Protein AF-A0A7J9AQX6-F1 (afdb_monomer_lite)

InterPro domains:
  IPR045098 Fyv10 family [PTHR12170] (42-178)

Sequence (178 aa):
MEIDPLPNGSGSNAATSPETAATTTAITVTSNTAPSSKLSHLTESLKLEHQFLRVPFEHFKKTIRTNHRTVEKEVSAVISSVTDVADSDEISKDDAILSLTSLVSRLQGIKRKLEEGSHAENLQAHRCRARLDHLDSADAENLSEWNNVRLKRILVDYMSRMSYYDSAMKLAESSNIQ

pLDDT: mean 82.63, std 21.93, range [29.28, 97.94]

Structure (mmCIF, N/CA/C/O backbone):
data_AF-A0A7J9AQX6-F1
#
_entry.id   AF-A0A7J9AQX6-F1
#
loop_
_atom_site.group_PDB
_atom_site.id
_atom_site.type_symbol
_atom_site.label_atom_id
_atom_site.label_alt_id
_atom_site.label_comp_id
_atom_site.label_asym_id
_atom_site.label_entity_id
_atom_site.label_seq_id
_atom_site.pdbx_PDB_ins_code
_atom_site.Cartn_x
_atom_site.Cartn_y
_atom_site.Cartn_z
_atom_site.occupancy
_atom_site.B_iso_or_equiv
_atom_site.auth_seq_id
_atom_site.auth_comp_id
_atom_site.auth_asym_id
_atom_site.auth_atom_id
_atom_site.pdbx_PDB_model_num
ATOM 1 N N . MET A 1 1 ? 72.549 6.251 -66.955 1.00 38.94 1 MET A N 1
ATOM 2 C CA . MET A 1 1 ? 73.154 7.360 -66.195 1.00 38.94 1 MET A CA 1
ATOM 3 C C . MET A 1 1 ? 72.243 8.547 -66.375 1.00 38.94 1 MET A C 1
ATOM 5 O O . MET A 1 1 ? 72.014 8.948 -67.508 1.00 38.94 1 MET A O 1
ATOM 9 N N . GLU A 1 2 ? 71.636 8.964 -65.269 1.00 42.94 2 GLU A N 1
ATOM 10 C CA . GLU A 1 2 ? 70.833 10.179 -65.122 1.00 42.94 2 GLU A CA 1
ATOM 11 C C . GLU A 1 2 ? 71.600 11.407 -65.599 1.00 42.94 2 GLU A C 1
ATOM 13 O O . GLU A 1 2 ? 72.792 11.452 -65.308 1.00 42.94 2 GLU A O 1
ATOM 18 N N . ILE A 1 3 ? 70.917 12.376 -66.230 1.00 46.88 3 ILE A N 1
ATOM 19 C CA . ILE A 1 3 ? 70.964 13.808 -65.870 1.00 46.88 3 ILE A CA 1
ATOM 20 C C . ILE A 1 3 ? 69.683 14.496 -66.413 1.00 46.88 3 ILE A C 1
ATOM 22 O O . ILE A 1 3 ? 69.408 14.423 -67.609 1.00 46.88 3 ILE A O 1
ATOM 26 N N . ASP A 1 4 ? 68.906 15.121 -65.526 1.00 43.09 4 ASP A N 1
ATOM 27 C CA . ASP A 1 4 ? 67.727 15.989 -65.776 1.00 43.09 4 ASP A CA 1
ATOM 28 C C . ASP A 1 4 ? 68.173 17.379 -66.321 1.00 43.09 4 ASP A C 1
ATOM 30 O O . ASP A 1 4 ? 69.362 17.689 -66.153 1.00 43.09 4 ASP A O 1
ATOM 34 N N . PRO A 1 5 ? 67.326 18.255 -66.936 1.00 54.34 5 PRO A N 1
ATOM 35 C CA . PRO A 1 5 ? 66.360 19.058 -66.153 1.00 54.34 5 PRO A CA 1
ATOM 36 C C . PRO A 1 5 ? 65.072 19.589 -66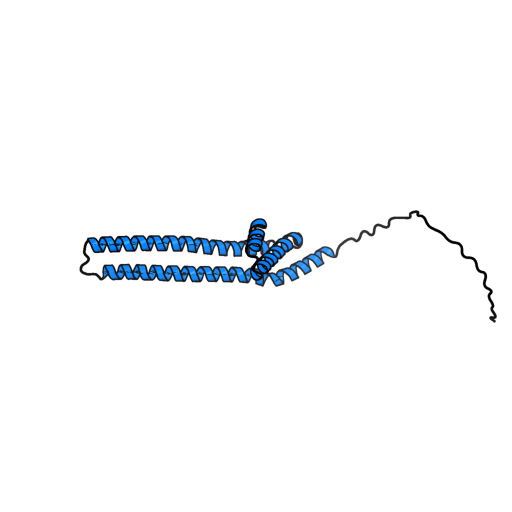.867 1.00 54.34 5 PRO A C 1
ATOM 38 O O . PRO A 1 5 ? 64.969 19.680 -68.090 1.00 54.34 5 PRO A O 1
ATOM 41 N N . LEU A 1 6 ? 64.119 20.044 -66.036 1.00 41.75 6 LEU A N 1
ATOM 42 C CA . LEU A 1 6 ? 62.874 20.808 -66.309 1.00 41.75 6 LEU A CA 1
ATOM 43 C C . LEU A 1 6 ? 63.029 22.054 -67.221 1.00 41.75 6 LEU A C 1
ATOM 45 O O . LEU A 1 6 ? 64.099 22.665 -67.256 1.00 41.75 6 LEU A O 1
ATOM 49 N N . PRO A 1 7 ? 61.923 22.550 -67.833 1.00 56.59 7 PRO A N 1
ATOM 50 C CA . PRO A 1 7 ? 61.336 23.789 -67.290 1.00 56.59 7 PRO A CA 1
ATOM 51 C C . PRO A 1 7 ? 59.796 23.933 -67.375 1.00 56.59 7 PRO A C 1
ATOM 53 O O . PRO A 1 7 ? 59.154 23.665 -68.384 1.00 56.59 7 PRO A O 1
ATOM 56 N N . ASN A 1 8 ? 59.250 24.433 -66.262 1.00 32.16 8 ASN A N 1
ATOM 57 C CA . ASN A 1 8 ? 58.284 25.529 -66.079 1.00 32.16 8 ASN A CA 1
ATOM 58 C C . ASN A 1 8 ? 57.459 26.043 -67.287 1.00 32.16 8 ASN A C 1
ATOM 60 O O . ASN A 1 8 ? 58.017 26.497 -68.284 1.00 32.16 8 ASN A O 1
ATOM 64 N N . GLY A 1 9 ? 56.134 26.146 -67.120 1.00 34.75 9 GLY A N 1
ATOM 65 C CA . GLY A 1 9 ? 55.246 26.801 -68.088 1.00 34.75 9 GLY A CA 1
ATOM 66 C C . GLY A 1 9 ? 53.818 26.996 -67.576 1.00 34.75 9 GLY A C 1
ATOM 67 O O . GLY A 1 9 ? 52.981 26.113 -67.693 1.00 34.75 9 GLY A O 1
ATOM 68 N N . SER A 1 10 ? 53.591 28.170 -66.995 1.00 31.06 10 SER A N 1
ATOM 69 C CA . SER A 1 10 ? 52.365 28.759 -66.449 1.00 31.06 10 SER A CA 1
ATOM 70 C C . SER A 1 10 ? 51.077 28.576 -67.262 1.00 31.06 10 SER A C 1
ATOM 72 O O . SER A 1 10 ? 51.102 28.596 -68.488 1.00 31.06 10 SER A O 1
ATOM 74 N N . GLY A 1 11 ? 49.929 28.614 -66.575 1.00 33.00 11 GLY A N 1
ATOM 75 C CA . GLY A 1 11 ? 48.677 29.035 -67.212 1.00 33.00 11 GLY A CA 1
ATOM 76 C C . GLY A 1 11 ? 47.406 28.550 -66.534 1.00 33.00 11 GLY A C 1
ATOM 77 O O . GLY A 1 11 ? 46.771 27.619 -67.013 1.00 33.00 11 GLY A O 1
ATOM 78 N N . SER A 1 12 ? 47.017 29.213 -65.446 1.00 32.09 12 SER A N 1
ATOM 79 C CA . SER A 1 12 ? 45.664 29.160 -64.888 1.00 32.09 12 SER A CA 1
ATOM 80 C C . SER A 1 12 ? 44.601 29.417 -65.958 1.00 32.09 12 SER A C 1
ATOM 82 O O . SER A 1 12 ? 44.751 30.353 -66.739 1.00 32.09 12 SER A O 1
ATOM 84 N N . ASN A 1 13 ? 43.485 28.686 -65.913 1.00 32.66 13 ASN A N 1
ATOM 85 C CA . ASN A 1 13 ? 42.171 29.308 -66.042 1.00 32.66 13 ASN A CA 1
ATOM 86 C C . ASN A 1 13 ? 41.062 28.442 -65.444 1.00 32.66 13 ASN A C 1
ATOM 88 O O . ASN A 1 13 ? 41.121 27.217 -65.406 1.00 32.66 13 ASN A O 1
ATOM 92 N N . ALA A 1 14 ? 40.107 29.171 -64.889 1.00 29.28 14 ALA A N 1
ATOM 93 C CA . ALA A 1 14 ? 39.115 28.762 -63.925 1.00 29.28 14 ALA A CA 1
ATOM 94 C C . ALA A 1 14 ? 37.905 28.026 -64.522 1.00 29.28 14 ALA A C 1
ATOM 96 O O . ALA A 1 14 ? 37.639 28.096 -65.718 1.00 29.28 14 ALA A O 1
ATOM 97 N N . ALA A 1 15 ? 37.115 27.504 -63.577 1.00 30.64 15 ALA A N 1
ATOM 98 C CA . ALA A 1 15 ? 35.652 27.540 -63.535 1.00 30.64 15 ALA A CA 1
ATOM 99 C C . ALA A 1 15 ? 34.907 26.203 -63.741 1.00 30.64 15 ALA A C 1
ATOM 101 O O . ALA A 1 15 ? 34.773 25.689 -64.842 1.00 30.64 15 ALA A O 1
ATOM 102 N N . THR A 1 16 ? 34.335 25.759 -62.611 1.00 31.58 16 THR A N 1
ATOM 103 C CA . THR A 1 16 ? 32.949 25.280 -62.405 1.00 31.58 16 THR A CA 1
ATOM 104 C C . THR A 1 16 ? 32.431 24.026 -63.127 1.00 31.58 16 THR A C 1
ATOM 106 O O . THR A 1 16 ? 32.334 23.963 -64.345 1.00 31.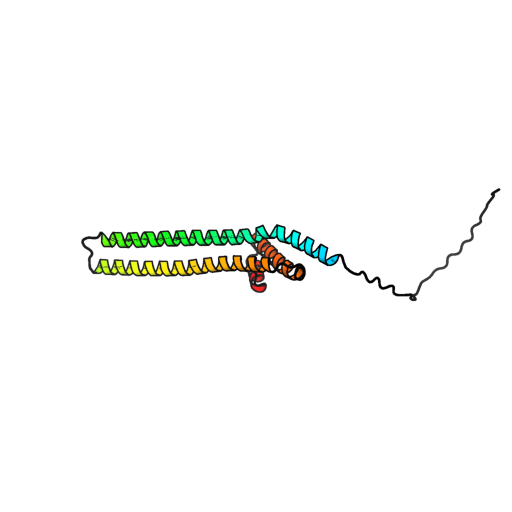58 16 THR A O 1
ATOM 109 N N . SER A 1 17 ? 31.991 23.082 -62.283 1.00 37.09 17 SER A N 1
ATOM 110 C CA . SER A 1 17 ? 31.167 21.876 -62.495 1.00 37.09 17 SER A CA 1
ATOM 111 C C . SER A 1 17 ? 29.901 22.108 -63.354 1.00 37.09 17 SER A C 1
ATOM 113 O O . SER A 1 17 ? 29.485 23.263 -63.472 1.00 37.09 17 SER A O 1
ATOM 115 N N . PRO A 1 18 ? 29.229 21.060 -63.898 1.00 42.44 18 PRO A N 1
ATOM 116 C CA . PRO A 1 18 ? 28.392 20.148 -63.089 1.00 42.44 18 PRO A CA 1
ATOM 117 C C . PRO A 1 18 ? 28.319 18.661 -63.538 1.00 42.44 18 PRO A C 1
ATOM 119 O O . PRO A 1 18 ? 28.702 18.300 -64.642 1.00 42.44 18 PRO A O 1
ATOM 122 N N . GLU A 1 19 ? 27.834 17.838 -62.593 1.00 30.80 19 GLU A N 1
ATOM 123 C CA . GLU A 1 19 ? 27.101 16.550 -62.656 1.00 30.80 19 GLU A CA 1
ATOM 124 C C . GLU A 1 19 ? 27.185 15.629 -63.895 1.00 30.80 19 GLU A C 1
ATOM 126 O O . GLU A 1 19 ? 26.922 16.057 -65.011 1.00 30.80 19 GLU A O 1
ATOM 131 N N . THR A 1 20 ? 27.351 14.308 -63.673 1.00 29.66 20 THR A N 1
ATOM 132 C CA . THR A 1 20 ? 26.317 13.266 -63.940 1.00 29.66 20 THR A CA 1
ATOM 133 C C . THR A 1 20 ? 26.791 11.849 -63.529 1.00 29.66 20 THR A C 1
ATOM 135 O O . THR A 1 20 ? 27.830 11.374 -63.968 1.00 29.66 20 THR A O 1
ATOM 138 N N . ALA A 1 21 ? 25.979 11.215 -62.672 1.00 33.31 21 ALA A N 1
ATOM 139 C CA . ALA A 1 21 ? 25.669 9.789 -62.443 1.00 33.31 21 ALA A CA 1
ATOM 140 C C . ALA A 1 21 ? 26.657 8.642 -62.779 1.00 33.31 21 ALA A C 1
ATOM 142 O O . ALA A 1 21 ? 26.987 8.414 -63.938 1.00 33.31 21 ALA A O 1
ATOM 143 N N . ALA A 1 22 ? 26.888 7.761 -61.788 1.00 31.22 22 ALA A N 1
ATOM 144 C CA . ALA A 1 22 ? 26.911 6.303 -61.990 1.00 31.22 22 ALA A CA 1
ATOM 145 C C . ALA A 1 22 ? 26.725 5.504 -60.673 1.00 31.22 22 ALA A C 1
ATOM 147 O O . ALA A 1 22 ? 27.570 5.518 -59.785 1.00 31.22 22 ALA A O 1
ATOM 148 N N . THR A 1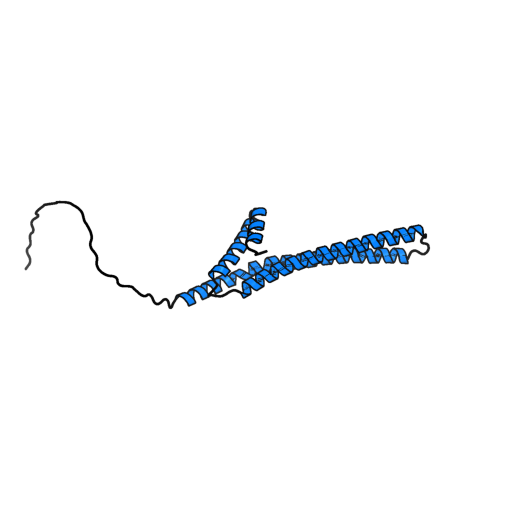 23 ? 25.617 4.759 -60.632 1.00 30.97 23 THR A N 1
ATOM 149 C CA . THR A 1 23 ? 25.503 3.360 -60.175 1.00 30.97 23 THR A CA 1
ATOM 150 C C . THR A 1 23 ? 25.612 3.009 -58.682 1.00 30.97 23 THR A C 1
ATOM 152 O O . THR A 1 23 ? 26.666 2.733 -58.117 1.00 30.97 23 THR A O 1
ATOM 155 N N . THR A 1 24 ? 24.416 2.863 -58.112 1.00 37.44 24 THR A N 1
ATOM 156 C CA . THR A 1 24 ? 23.966 1.913 -57.088 1.00 37.44 24 THR A CA 1
ATOM 157 C C . THR A 1 24 ? 24.845 0.667 -56.908 1.00 37.44 24 THR A C 1
ATOM 159 O O . THR A 1 24 ? 24.831 -0.234 -57.741 1.00 37.44 24 THR A O 1
ATOM 162 N N . THR A 1 25 ? 25.482 0.544 -55.742 1.00 32.06 25 THR A N 1
ATOM 163 C CA . THR A 1 25 ? 25.750 -0.766 -55.130 1.00 32.06 25 THR A CA 1
ATOM 164 C C . THR A 1 25 ? 25.037 -0.789 -53.785 1.00 32.06 25 THR A C 1
ATOM 166 O O . THR A 1 25 ? 25.497 -0.204 -52.806 1.00 32.06 25 THR A O 1
ATOM 169 N N . ALA A 1 26 ? 23.861 -1.413 -53.760 1.00 37.03 26 ALA A N 1
ATOM 170 C CA . ALA A 1 26 ? 23.146 -1.711 -52.532 1.00 37.03 26 ALA A CA 1
ATOM 171 C C . ALA A 1 26 ? 23.969 -2.730 -51.733 1.00 37.03 26 ALA A C 1
ATOM 173 O O . ALA A 1 26 ? 24.009 -3.911 -52.070 1.00 37.03 26 ALA A O 1
ATOM 174 N N . ILE A 1 27 ? 24.640 -2.269 -50.679 1.00 38.28 27 ILE A N 1
ATOM 175 C CA . ILE A 1 27 ? 25.192 -3.157 -49.662 1.00 38.28 27 ILE A CA 1
ATOM 176 C C . ILE A 1 27 ? 24.009 -3.593 -48.803 1.00 38.28 27 ILE A C 1
ATOM 178 O O . ILE A 1 27 ? 23.591 -2.897 -47.878 1.00 38.28 27 ILE A O 1
ATOM 182 N N . THR A 1 28 ? 23.437 -4.748 -49.133 1.00 40.09 28 THR A N 1
ATOM 183 C CA . THR A 1 28 ? 22.560 -5.481 -48.225 1.00 40.09 28 THR A CA 1
ATOM 184 C C . THR A 1 28 ? 23.424 -5.980 -47.069 1.00 40.09 28 THR A C 1
ATOM 186 O O . THR A 1 28 ? 23.969 -7.079 -47.101 1.00 40.09 28 THR A O 1
ATOM 189 N N . VAL A 1 29 ? 23.595 -5.143 -46.044 1.00 42.03 29 VAL A N 1
ATOM 190 C CA . VAL A 1 29 ? 24.079 -5.586 -44.736 1.00 42.03 29 VAL A CA 1
ATOM 191 C C . VAL A 1 29 ? 23.001 -6.480 -44.135 1.00 42.03 29 VAL A C 1
ATOM 193 O O . VAL A 1 29 ? 22.058 -6.018 -43.498 1.00 42.03 29 VAL A O 1
ATOM 196 N N . THR A 1 30 ? 23.114 -7.782 -44.375 1.00 41.59 30 THR A N 1
ATOM 197 C CA . THR A 1 30 ? 22.379 -8.804 -43.632 1.00 41.59 30 THR A CA 1
ATOM 198 C C . THR A 1 30 ? 22.762 -8.681 -42.159 1.00 41.59 30 THR A C 1
ATOM 200 O O . THR A 1 30 ? 23.844 -9.082 -41.728 1.00 41.59 30 THR A O 1
ATOM 203 N N . SER A 1 31 ? 21.876 -8.044 -41.400 1.00 49.31 31 SER A N 1
ATOM 204 C CA . SER A 1 31 ? 22.001 -7.707 -39.990 1.00 49.31 31 SER A CA 1
ATOM 205 C C . SER A 1 31 ? 21.858 -8.947 -39.107 1.00 49.31 31 SER A C 1
ATOM 207 O O . SER A 1 31 ? 20.803 -9.170 -38.518 1.00 49.31 31 SER A O 1
ATOM 209 N N . ASN A 1 32 ? 22.914 -9.749 -38.979 1.00 50.19 32 ASN A N 1
ATOM 210 C CA . ASN A 1 32 ? 22.917 -10.886 -38.049 1.00 50.19 32 ASN A CA 1
ATOM 211 C C . ASN A 1 32 ? 23.451 -10.530 -36.641 1.00 50.19 32 ASN A C 1
ATOM 213 O O . ASN A 1 32 ? 23.512 -11.388 -35.767 1.00 50.19 32 ASN A O 1
ATOM 217 N N . THR A 1 33 ? 23.813 -9.262 -36.395 1.00 53.84 33 THR A N 1
ATOM 218 C CA . THR A 1 33 ? 24.407 -8.780 -35.124 1.00 53.84 33 THR A CA 1
ATOM 219 C C . THR A 1 33 ? 23.408 -8.064 -34.201 1.00 53.84 33 THR A C 1
ATOM 221 O O . THR A 1 33 ? 23.656 -7.917 -33.006 1.00 53.84 33 THR A O 1
ATOM 224 N N . ALA A 1 34 ? 22.263 -7.622 -34.730 1.00 57.38 34 ALA A N 1
ATOM 225 C CA . ALA A 1 34 ? 21.259 -6.847 -33.995 1.00 57.38 34 ALA A CA 1
ATOM 226 C C . ALA A 1 34 ? 20.544 -7.580 -32.831 1.00 57.38 34 ALA A C 1
ATOM 228 O O . ALA A 1 34 ? 20.285 -6.930 -31.817 1.00 57.38 34 ALA A O 1
ATOM 229 N N . PRO A 1 35 ? 20.210 -8.889 -32.901 1.00 62.25 35 PRO A N 1
ATOM 230 C CA . PRO A 1 35 ? 19.525 -9.547 -31.782 1.00 62.25 35 PRO A CA 1
ATOM 231 C C . PRO A 1 35 ? 20.450 -9.720 -30.568 1.00 62.25 35 PRO A C 1
ATOM 233 O O . PRO A 1 35 ? 20.023 -9.526 -29.431 1.00 62.25 35 PRO A O 1
ATOM 236 N N . SER A 1 36 ? 21.741 -9.982 -30.804 1.00 73.00 36 SER A N 1
ATOM 237 C CA . SER A 1 36 ? 22.733 -10.133 -29.733 1.00 73.00 36 SER A CA 1
ATOM 238 C C . SER A 1 36 ? 22.962 -8.834 -28.955 1.00 73.00 36 SER A C 1
ATOM 240 O O . SER A 1 36 ? 23.151 -8.889 -27.742 1.00 73.00 36 SER A O 1
ATOM 242 N N . SER A 1 37 ? 22.942 -7.673 -29.622 1.00 85.00 37 SER A N 1
ATOM 243 C CA . SER A 1 37 ? 23.166 -6.375 -28.967 1.00 85.00 37 SER A CA 1
ATOM 244 C C . SER A 1 37 ? 21.943 -5.872 -28.192 1.00 85.00 37 SER A C 1
ATOM 246 O O . SER A 1 37 ? 22.082 -5.262 -27.131 1.00 85.00 37 SER A O 1
ATOM 248 N N . LYS A 1 38 ? 20.726 -6.160 -28.672 1.00 86.69 38 LYS A N 1
ATOM 249 C CA . LYS A 1 38 ? 19.494 -5.880 -27.916 1.00 86.69 38 LYS A CA 1
ATOM 250 C C . LYS A 1 38 ? 19.427 -6.714 -26.639 1.00 86.69 38 LYS A C 1
ATOM 252 O O . LYS A 1 38 ? 19.106 -6.181 -25.581 1.00 86.69 38 LYS A O 1
ATOM 257 N N . LEU A 1 39 ? 19.789 -7.995 -26.721 1.00 88.94 39 LEU A N 1
ATOM 258 C CA . LEU A 1 39 ? 19.811 -8.886 -25.564 1.00 88.94 39 LEU A CA 1
ATOM 259 C C . LEU A 1 39 ? 20.857 -8.461 -24.520 1.00 88.94 39 LEU A C 1
ATOM 261 O O . LEU A 1 39 ? 20.574 -8.487 -23.319 1.00 88.94 39 LEU A O 1
ATOM 265 N N . SER A 1 40 ? 22.044 -8.017 -24.951 1.00 91.38 40 SER A N 1
ATOM 266 C CA . SER A 1 40 ? 23.054 -7.490 -24.025 1.00 91.38 40 SER A CA 1
ATOM 267 C C . SER A 1 40 ? 22.573 -6.212 -23.332 1.00 91.38 40 SER A C 1
ATOM 269 O O . SER A 1 40 ? 22.678 -6.106 -22.112 1.00 91.38 40 SER A O 1
ATOM 271 N N . HIS A 1 41 ? 21.957 -5.286 -24.073 1.00 90.44 41 HIS A N 1
ATOM 272 C CA . HIS A 1 41 ? 21.396 -4.057 -23.507 1.00 90.44 41 HIS A CA 1
ATOM 273 C C . HIS A 1 41 ? 20.237 -4.330 -22.532 1.00 90.44 41 HIS A C 1
ATOM 275 O O . HIS A 1 41 ? 20.142 -3.701 -21.475 1.00 90.44 41 HIS A O 1
ATOM 281 N N . LEU A 1 42 ? 19.357 -5.282 -22.859 1.00 92.19 42 LEU A N 1
ATOM 282 C CA . LEU A 1 42 ? 18.299 -5.732 -21.955 1.00 92.19 42 LEU A CA 1
ATOM 283 C C . LEU A 1 42 ? 18.896 -6.281 -20.654 1.00 92.19 42 LEU A C 1
ATOM 285 O O . LEU A 1 42 ? 18.487 -5.875 -19.570 1.00 92.19 42 LEU A O 1
ATOM 289 N N . THR A 1 43 ? 19.913 -7.138 -20.761 1.00 92.69 43 THR A N 1
ATOM 290 C CA . THR A 1 43 ? 20.610 -7.722 -19.605 1.00 92.69 43 THR A CA 1
ATOM 291 C C . THR A 1 43 ? 21.230 -6.646 -18.711 1.00 92.69 43 THR A C 1
ATOM 293 O O . THR A 1 43 ? 21.141 -6.723 -17.486 1.00 92.69 43 THR A O 1
ATOM 296 N N . GLU A 1 44 ? 21.856 -5.625 -19.297 1.00 92.88 44 GLU A N 1
ATOM 297 C CA . GLU A 1 44 ? 22.403 -4.484 -18.554 1.00 92.88 44 GLU A CA 1
ATOM 298 C C . GLU A 1 44 ? 21.314 -3.656 -17.872 1.00 92.88 44 GLU A C 1
ATOM 300 O O . GLU A 1 44 ? 21.466 -3.276 -16.711 1.00 92.88 44 GLU A O 1
ATOM 305 N N . SER A 1 45 ? 20.192 -3.432 -18.558 1.00 91.56 45 SER A N 1
ATOM 306 C CA . SER A 1 45 ? 19.055 -2.695 -18.005 1.00 91.56 45 SER A CA 1
ATOM 307 C C . SER A 1 45 ? 18.431 -3.434 -16.818 1.00 91.56 45 SER A C 1
ATOM 309 O O . SER A 1 45 ? 18.174 -2.817 -15.784 1.00 91.56 45 SER A O 1
ATOM 311 N N . LEU A 1 46 ? 18.286 -4.760 -16.916 1.00 92.06 46 LEU A N 1
ATOM 312 C CA . LEU A 1 46 ? 17.730 -5.614 -15.861 1.00 92.06 46 LEU A CA 1
ATOM 313 C C . LEU A 1 46 ? 18.549 -5.567 -14.563 1.00 92.06 46 LEU A C 1
ATOM 315 O O . LEU A 1 46 ? 17.985 -5.581 -13.469 1.00 92.06 46 LEU A O 1
ATOM 319 N N . LYS A 1 47 ? 19.880 -5.433 -14.659 1.00 92.25 47 LYS A N 1
ATOM 320 C CA . LYS A 1 47 ? 20.762 -5.295 -13.481 1.00 92.25 47 LYS A CA 1
ATOM 321 C C . LYS A 1 47 ? 20.431 -4.066 -12.630 1.00 92.25 47 LYS A C 1
ATOM 323 O O . LYS A 1 47 ? 20.766 -4.031 -11.447 1.00 92.25 47 LYS A O 1
ATOM 328 N N . LEU A 1 48 ? 19.781 -3.060 -13.211 1.00 91.00 48 LEU A N 1
ATOM 329 C CA . LEU A 1 48 ? 19.432 -1.811 -12.540 1.00 91.00 48 LEU A CA 1
ATOM 330 C C . LEU A 1 48 ? 18.015 -1.827 -11.935 1.00 91.00 48 LEU A C 1
ATOM 332 O O . LEU A 1 48 ? 17.667 -0.909 -11.191 1.00 91.00 48 LEU A O 1
ATOM 336 N N . GLU A 1 49 ? 17.207 -2.860 -12.197 1.00 91.25 49 GLU A N 1
ATOM 337 C CA . GLU A 1 49 ? 15.787 -2.898 -11.810 1.00 91.25 49 GLU A CA 1
ATOM 338 C C . GLU A 1 49 ? 15.551 -3.045 -10.306 1.00 91.25 49 GLU A C 1
ATOM 340 O O . GLU A 1 49 ? 14.543 -2.580 -9.769 1.00 91.25 49 GLU A O 1
ATOM 345 N N . HIS A 1 50 ? 16.522 -3.604 -9.582 1.00 90.44 50 HIS A N 1
ATOM 346 C CA . HIS A 1 50 ? 16.411 -3.812 -8.140 1.00 90.44 50 HIS A CA 1
ATOM 347 C C . HIS A 1 50 ? 16.051 -2.526 -7.371 1.00 90.44 50 HIS A C 1
ATOM 349 O O . HIS A 1 50 ? 15.235 -2.557 -6.447 1.00 90.44 50 HIS A O 1
ATOM 355 N N . GLN A 1 51 ? 16.618 -1.375 -7.754 1.00 86.25 51 GLN A N 1
ATOM 356 C CA . GLN A 1 51 ? 16.334 -0.110 -7.064 1.00 86.25 51 GLN A CA 1
ATOM 357 C C . GLN A 1 51 ? 14.884 0.353 -7.270 1.00 86.25 51 GLN A C 1
ATOM 359 O O . GLN A 1 51 ? 14.286 0.912 -6.347 1.00 86.25 51 GLN A O 1
ATOM 364 N N . PHE A 1 52 ? 14.282 0.059 -8.427 1.00 85.50 52 PHE A N 1
ATOM 365 C CA . PHE A 1 52 ? 12.886 0.399 -8.710 1.00 85.50 52 PHE A CA 1
ATOM 366 C C . PHE A 1 52 ? 11.898 -0.512 -7.981 1.00 85.50 52 PHE A C 1
ATOM 368 O O . PHE A 1 52 ? 10.781 -0.081 -7.704 1.00 85.50 52 PHE A O 1
ATOM 375 N N . LEU A 1 53 ? 12.292 -1.728 -7.606 1.00 90.94 53 LEU A N 1
ATOM 376 C CA . LEU A 1 53 ? 11.445 -2.627 -6.814 1.00 90.94 53 LEU A CA 1
ATOM 377 C C . LEU A 1 53 ? 11.557 -2.380 -5.308 1.00 90.94 53 LEU A C 1
ATOM 379 O O . LEU A 1 53 ? 10.564 -2.468 -4.582 1.00 90.94 53 LEU A O 1
ATOM 383 N N . ARG A 1 54 ? 12.753 -2.030 -4.826 1.00 92.88 54 ARG A N 1
ATOM 384 C CA . ARG A 1 54 ? 13.011 -1.879 -3.391 1.00 92.88 54 ARG A CA 1
ATOM 385 C C . ARG A 1 54 ? 12.199 -0.751 -2.756 1.00 92.88 54 ARG A C 1
ATOM 387 O O . ARG A 1 54 ? 11.641 -0.931 -1.677 1.00 92.88 54 ARG A O 1
ATOM 394 N N . VAL A 1 55 ? 12.134 0.416 -3.397 1.00 89.50 55 VAL A N 1
ATOM 395 C CA . VAL A 1 55 ? 11.501 1.610 -2.803 1.00 89.50 55 VAL A CA 1
ATOM 396 C C . VAL A 1 55 ? 9.990 1.430 -2.546 1.00 89.50 55 VAL A C 1
ATOM 398 O O . VAL A 1 55 ? 9.551 1.730 -1.431 1.00 89.50 55 VAL A O 1
ATOM 401 N N . PRO A 1 56 ? 9.182 0.922 -3.497 1.00 90.88 56 PRO A N 1
ATOM 402 C CA . PRO A 1 56 ? 7.769 0.599 -3.268 1.00 90.88 56 PRO A CA 1
ATOM 403 C C . PRO A 1 56 ? 7.568 -0.482 -2.227 1.00 90.88 56 PRO A C 1
ATOM 405 O O . PRO A 1 56 ? 6.672 -0.368 -1.401 1.00 90.88 56 PRO A O 1
ATOM 408 N N . PHE A 1 57 ? 8.420 -1.507 -2.233 1.00 94.81 57 PHE A N 1
ATOM 409 C CA . PHE A 1 57 ? 8.325 -2.586 -1.264 1.00 94.81 57 PHE A CA 1
ATOM 410 C C . PHE A 1 57 ? 8.553 -2.082 0.166 1.00 94.81 57 PHE A C 1
ATOM 412 O O . PHE A 1 57 ? 7.813 -2.439 1.083 1.00 94.81 57 PHE A O 1
ATOM 419 N N . GLU A 1 58 ? 9.527 -1.191 0.371 1.00 95.69 58 GLU A N 1
ATOM 420 C CA . GLU A 1 58 ? 9.723 -0.561 1.678 1.00 95.69 58 GLU A CA 1
ATOM 421 C C . GLU A 1 58 ? 8.568 0.375 2.059 1.00 95.69 58 GLU A C 1
ATOM 423 O O . GLU A 1 58 ? 8.180 0.402 3.229 1.00 95.69 58 GLU A O 1
ATOM 428 N N . HIS A 1 59 ? 7.962 1.084 1.098 1.00 93.81 59 HIS A N 1
ATOM 429 C CA . HIS A 1 59 ? 6.737 1.853 1.347 1.00 93.81 59 HIS A CA 1
ATOM 430 C C . HIS A 1 59 ? 5.577 0.953 1.763 1.00 93.81 59 HIS A C 1
ATOM 432 O O . HIS A 1 59 ? 4.933 1.232 2.770 1.00 93.81 59 HIS A O 1
ATOM 438 N N . PHE A 1 60 ? 5.354 -0.154 1.060 1.00 96.38 60 PHE A N 1
ATOM 439 C CA . PHE A 1 60 ? 4.321 -1.126 1.396 1.00 96.38 60 PHE A CA 1
ATOM 440 C C . PHE A 1 60 ? 4.507 -1.675 2.812 1.00 96.38 60 PHE A C 1
ATOM 442 O O . PHE A 1 60 ? 3.601 -1.592 3.641 1.00 96.38 60 PHE A O 1
ATOM 449 N N . LYS A 1 61 ? 5.723 -2.125 3.143 1.00 97.94 61 LYS A N 1
ATOM 450 C CA . LYS A 1 61 ? 6.068 -2.586 4.495 1.00 97.94 61 LYS A CA 1
ATOM 451 C C . LYS A 1 61 ? 5.866 -1.497 5.546 1.00 97.94 61 LYS A C 1
ATOM 453 O O . LYS A 1 61 ? 5.431 -1.790 6.657 1.00 97.94 61 LYS A O 1
ATOM 458 N N . LYS A 1 62 ? 6.224 -0.245 5.247 1.00 97.88 62 LYS A N 1
ATOM 459 C CA . LYS A 1 62 ? 6.017 0.885 6.163 1.00 97.88 62 LYS A CA 1
ATOM 460 C C . LYS A 1 62 ? 4.528 1.139 6.402 1.00 97.88 62 LYS A C 1
ATOM 462 O O . LYS A 1 62 ? 4.144 1.326 7.557 1.00 97.88 62 LYS A O 1
ATOM 467 N N . THR A 1 63 ? 3.714 1.111 5.351 1.00 97.44 63 THR A N 1
ATOM 468 C CA . THR A 1 63 ? 2.259 1.281 5.430 1.00 97.44 63 THR A CA 1
ATOM 469 C C . THR A 1 63 ? 1.629 0.191 6.289 1.00 97.44 63 THR A C 1
ATOM 471 O O . THR A 1 63 ? 1.004 0.531 7.289 1.00 97.44 63 THR A O 1
ATOM 474 N N . ILE A 1 64 ? 1.908 -1.091 6.010 1.00 97.62 64 ILE A N 1
ATOM 475 C CA . ILE A 1 64 ? 1.384 -2.217 6.806 1.00 97.62 64 ILE A CA 1
ATOM 476 C C . ILE A 1 64 ? 1.747 -2.055 8.285 1.00 97.62 64 ILE A C 1
ATOM 478 O O . ILE A 1 64 ? 0.883 -2.126 9.153 1.00 97.62 64 ILE A O 1
ATOM 482 N N . ARG A 1 65 ? 3.022 -1.784 8.601 1.00 97.94 65 ARG A N 1
ATOM 483 C CA . ARG A 1 65 ? 3.457 -1.626 10.002 1.00 97.94 65 ARG A CA 1
ATOM 484 C C . ARG A 1 65 ? 2.756 -0.467 10.710 1.00 97.94 65 ARG A C 1
ATOM 486 O O . ARG A 1 65 ? 2.426 -0.574 11.888 1.00 97.94 65 ARG A O 1
ATOM 493 N N . THR A 1 66 ? 2.560 0.648 10.011 1.00 96.88 66 THR A N 1
ATOM 494 C CA . THR A 1 66 ? 1.918 1.845 10.574 1.00 96.88 66 THR A CA 1
ATOM 495 C C . THR A 1 66 ? 0.432 1.600 10.825 1.00 96.88 66 THR A C 1
ATOM 497 O O . THR A 1 66 ? -0.075 1.934 11.900 1.00 96.88 66 THR A O 1
ATOM 500 N N . ASN A 1 67 ? -0.246 0.966 9.869 1.00 96.50 67 ASN A N 1
ATOM 501 C CA . ASN A 1 67 ? -1.655 0.611 9.975 1.00 96.50 67 ASN A CA 1
ATOM 502 C C . ASN A 1 67 ? -1.879 -0.408 11.090 1.00 96.50 67 ASN A C 1
ATOM 504 O O . ASN A 1 67 ? -2.699 -0.168 11.972 1.00 96.50 67 ASN A O 1
ATOM 508 N N . HIS A 1 68 ? -1.075 -1.473 11.124 1.00 96.38 68 HIS A N 1
ATOM 509 C CA . HIS A 1 68 ? -1.119 -2.489 12.172 1.00 96.38 68 HIS A CA 1
ATOM 510 C C . HIS A 1 68 ? -0.973 -1.875 13.566 1.00 96.38 68 HIS A C 1
ATOM 512 O O . HIS A 1 68 ? -1.832 -2.071 14.418 1.00 96.38 68 HIS A O 1
ATOM 518 N N . ARG A 1 69 ? 0.056 -1.041 13.782 1.00 96.56 69 ARG A N 1
ATOM 519 C CA . ARG A 1 69 ? 0.281 -0.379 15.077 1.00 96.56 69 ARG A CA 1
ATOM 520 C C . ARG A 1 69 ? -0.884 0.528 15.479 1.00 96.56 69 ARG A C 1
ATOM 522 O O . ARG A 1 69 ? -1.221 0.627 16.657 1.00 96.56 69 ARG A O 1
ATOM 529 N N . THR A 1 70 ? -1.482 1.214 14.507 1.00 94.69 70 THR A N 1
ATOM 530 C CA . THR A 1 70 ? -2.664 2.050 14.740 1.00 94.69 70 THR A CA 1
ATOM 531 C C . THR A 1 70 ? -3.848 1.202 15.189 1.00 94.69 70 THR A C 1
ATOM 533 O O . THR A 1 70 ? -4.465 1.517 16.203 1.00 94.69 70 THR A O 1
ATOM 536 N N . VAL A 1 71 ? -4.134 0.114 14.473 1.00 94.69 71 VAL A N 1
ATOM 537 C CA . VAL A 1 71 ? -5.236 -0.802 14.788 1.00 94.69 71 VAL A CA 1
ATOM 538 C C . VAL A 1 71 ? -5.029 -1.452 16.154 1.00 94.69 71 VAL A C 1
ATOM 540 O O . VAL A 1 71 ? -5.937 -1.402 16.977 1.00 94.69 71 VAL A O 1
ATOM 543 N N . GLU A 1 72 ? -3.836 -1.967 16.452 1.00 96.00 72 GLU A N 1
ATOM 544 C CA . GLU A 1 72 ? -3.526 -2.575 17.753 1.00 96.00 72 GLU A CA 1
ATOM 545 C C . GLU A 1 72 ? -3.755 -1.614 18.919 1.00 96.00 72 GLU A C 1
ATOM 547 O O . GLU A 1 72 ? -4.345 -1.997 19.930 1.00 96.00 72 GLU A O 1
ATOM 552 N N . LYS A 1 73 ? -3.337 -0.349 18.781 1.00 96.19 73 LYS A N 1
ATOM 553 C CA . LYS A 1 73 ? -3.556 0.675 19.809 1.00 96.19 73 LYS A CA 1
ATOM 554 C C . LYS A 1 73 ? -5.047 0.910 20.054 1.00 96.19 73 LYS A C 1
ATOM 556 O O . LYS A 1 73 ? -5.483 1.004 21.201 1.00 96.19 73 LYS A O 1
ATOM 561 N N . GLU A 1 74 ? -5.825 1.025 18.985 1.00 94.31 74 GLU A N 1
ATOM 562 C CA . GLU A 1 74 ? -7.258 1.286 19.090 1.00 94.31 74 GLU A CA 1
ATOM 563 C C . GLU A 1 74 ? -8.028 0.085 19.643 1.00 94.31 74 GLU A C 1
ATOM 565 O O . GLU A 1 74 ? -8.893 0.266 20.501 1.00 94.31 74 GLU A O 1
ATOM 570 N N . VAL A 1 75 ? -7.681 -1.131 19.212 1.00 95.81 75 VAL A N 1
ATOM 571 C CA . VAL A 1 75 ? -8.243 -2.382 19.738 1.00 95.81 75 VAL A CA 1
ATOM 572 C C . VAL A 1 75 ? -7.914 -2.528 21.220 1.00 95.81 75 VAL A C 1
ATOM 574 O O . VAL A 1 75 ? -8.818 -2.756 22.018 1.00 95.81 75 VAL A O 1
ATOM 577 N N . SER A 1 76 ? -6.659 -2.302 21.617 1.00 96.38 76 SER A N 1
ATOM 578 C CA . SER A 1 76 ? -6.238 -2.397 23.023 1.00 96.38 76 SER A CA 1
ATOM 579 C C . SER A 1 76 ? -7.042 -1.467 23.922 1.00 96.38 76 SER A C 1
ATOM 581 O O . SER A 1 76 ? -7.505 -1.867 24.984 1.00 96.38 76 SER A O 1
ATOM 583 N N . ALA A 1 77 ? -7.269 -0.229 23.487 1.00 94.31 77 ALA A N 1
ATOM 584 C CA . ALA A 1 77 ? -8.034 0.701 24.300 1.00 94.31 77 ALA A CA 1
ATOM 585 C C . ALA A 1 77 ? -9.565 0.467 24.210 1.00 94.31 77 ALA A C 1
ATOM 587 O O . ALA A 1 77 ? -10.275 0.927 25.097 1.00 94.31 77 ALA A O 1
ATOM 588 N N . VAL A 1 78 ? -10.087 -0.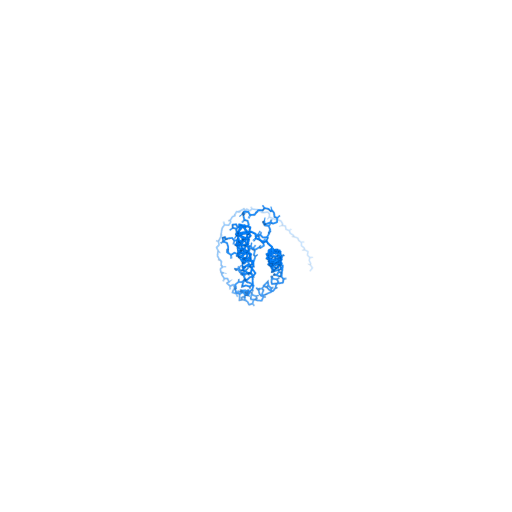260 23.201 1.00 95.75 78 VAL A N 1
ATOM 589 C CA . VAL A 1 78 ? -11.475 -0.774 23.228 1.00 95.75 78 VAL A CA 1
ATOM 590 C C . VAL A 1 78 ? -11.585 -1.834 24.310 1.00 95.75 78 VAL A C 1
ATOM 592 O O . VAL A 1 78 ? -12.478 -1.750 25.145 1.00 95.75 78 VAL A O 1
ATOM 595 N N . ILE A 1 79 ? -10.658 -2.794 24.317 1.00 95.56 79 ILE A N 1
ATOM 596 C CA . ILE A 1 79 ? -10.616 -3.864 25.317 1.00 95.56 79 ILE A CA 1
ATOM 597 C C . ILE A 1 79 ? -10.541 -3.257 26.719 1.00 95.56 79 ILE A C 1
ATOM 599 O O . ILE A 1 79 ? -11.381 -3.585 27.544 1.00 95.56 79 ILE A O 1
ATOM 603 N N . SER A 1 80 ? -9.636 -2.296 26.946 1.00 94.31 80 SER A N 1
ATOM 604 C CA . SER A 1 80 ? -9.548 -1.563 28.218 1.00 94.31 80 SER A CA 1
ATOM 605 C C . SER A 1 80 ? -10.881 -0.926 28.606 1.00 94.31 80 SER A C 1
ATOM 607 O O . SER A 1 80 ? -11.356 -1.164 29.705 1.00 94.31 80 SER A O 1
ATOM 609 N N . SER A 1 81 ? -11.534 -0.193 27.693 1.00 91.62 81 SER A N 1
ATOM 610 C CA . SER A 1 81 ? -12.823 0.441 28.005 1.00 91.62 81 SER A CA 1
ATOM 611 C C . SER A 1 81 ? -13.934 -0.561 28.330 1.00 91.62 81 SER A C 1
ATOM 613 O O . SER A 1 81 ? -14.829 -0.246 29.102 1.00 91.62 81 SER A O 1
ATOM 615 N N . VAL A 1 82 ? -13.891 -1.763 27.748 1.00 93.38 82 VAL A N 1
ATOM 616 C CA . VAL A 1 82 ? -14.849 -2.831 28.055 1.00 93.38 82 VAL A CA 1
ATOM 617 C C . VAL A 1 82 ? -14.552 -3.439 29.424 1.00 93.38 82 VAL A C 1
ATOM 619 O O . VAL A 1 82 ? -15.485 -3.671 30.184 1.00 93.38 82 VAL A O 1
ATOM 622 N N . THR A 1 83 ? -13.279 -3.667 29.750 1.00 93.50 83 THR A N 1
ATOM 623 C CA . THR A 1 83 ? -12.852 -4.160 31.066 1.00 93.50 83 THR A CA 1
ATOM 624 C C . THR A 1 83 ? -13.222 -3.178 32.175 1.00 93.50 83 THR A C 1
ATOM 626 O O . THR A 1 83 ? -13.859 -3.588 33.135 1.00 93.50 83 THR A O 1
ATOM 629 N N . ASP A 1 84 ? -12.954 -1.881 31.997 1.00 89.25 84 ASP A N 1
ATOM 630 C CA . ASP A 1 84 ? -13.282 -0.846 32.989 1.00 89.25 84 ASP A CA 1
ATOM 631 C C . ASP A 1 84 ? -14.790 -0.814 33.311 1.00 89.25 84 ASP A C 1
ATOM 633 O O . ASP A 1 84 ? -15.203 -0.637 34.457 1.00 89.25 84 ASP A O 1
ATOM 637 N N . VAL A 1 85 ? -15.632 -1.015 32.293 1.00 89.06 85 VAL A N 1
ATOM 638 C CA . VAL A 1 85 ? -17.095 -1.069 32.447 1.00 89.06 85 VAL A CA 1
ATOM 639 C C . VAL A 1 85 ? -17.545 -2.386 33.077 1.00 89.06 85 VAL A C 1
ATOM 641 O O . VAL A 1 85 ? -18.500 -2.386 33.846 1.00 89.06 85 VAL A O 1
ATOM 644 N N . ALA A 1 86 ? -16.879 -3.499 32.763 1.00 88.88 86 ALA A N 1
ATOM 645 C CA . ALA A 1 86 ? -17.184 -4.809 33.335 1.00 88.88 86 ALA A CA 1
ATOM 646 C C . ALA A 1 86 ? -16.805 -4.910 34.822 1.00 88.88 86 ALA A C 1
ATOM 648 O O . ALA A 1 86 ? -17.501 -5.591 35.570 1.00 88.88 86 ALA A O 1
ATOM 649 N N . ASP A 1 87 ? -15.748 -4.211 35.241 1.00 89.88 87 ASP A N 1
ATOM 650 C CA . ASP A 1 87 ? -15.264 -4.175 36.627 1.00 89.88 87 ASP A CA 1
ATOM 651 C C . ASP A 1 87 ? -16.030 -3.160 37.505 1.00 89.88 87 ASP A C 1
ATOM 653 O O . ASP A 1 87 ? -15.781 -3.046 38.706 1.00 89.88 87 ASP A O 1
ATOM 657 N N . SER A 1 88 ? -16.966 -2.403 36.924 1.00 85.56 88 SER A N 1
ATOM 658 C CA . SER A 1 88 ? -17.782 -1.418 37.640 1.00 85.56 88 SER A CA 1
ATOM 659 C C . SER A 1 88 ? -19.009 -2.080 38.293 1.00 85.56 88 SER A C 1
ATOM 661 O O . SER A 1 88 ? -19.994 -2.365 37.616 1.00 85.56 88 SER A O 1
ATOM 663 N N . ASP A 1 89 ? -18.964 -2.284 39.616 1.00 78.06 89 ASP A N 1
ATOM 664 C CA . ASP A 1 89 ? -20.003 -2.984 40.407 1.00 78.06 89 ASP A CA 1
ATOM 665 C C . ASP A 1 89 ? -21.365 -2.249 40.464 1.00 78.06 89 ASP A C 1
ATOM 667 O O . ASP A 1 89 ? -22.418 -2.881 40.542 1.00 78.06 89 ASP A O 1
ATOM 671 N N . GLU A 1 90 ? -21.369 -0.913 40.385 1.00 82.25 90 GLU A N 1
ATOM 672 C CA . GLU A 1 90 ? -22.583 -0.085 40.352 1.00 82.25 90 GLU A CA 1
ATOM 673 C C . GLU A 1 90 ? -22.506 0.930 39.206 1.00 82.25 90 GLU A C 1
ATOM 675 O O . GLU A 1 90 ? -21.991 2.037 39.364 1.00 82.25 90 GLU A O 1
ATOM 680 N N . ILE A 1 91 ? -23.038 0.566 38.035 1.00 85.12 91 ILE A N 1
ATOM 681 C CA . ILE A 1 91 ? -23.214 1.504 36.923 1.00 85.12 91 ILE A CA 1
ATOM 682 C C . ILE A 1 91 ? -24.666 1.985 36.861 1.00 85.12 91 ILE A C 1
ATOM 684 O O . ILE A 1 91 ? -25.608 1.193 36.765 1.00 85.12 91 ILE A O 1
ATOM 688 N N . SER A 1 92 ? -24.864 3.304 36.917 1.00 91.81 92 SER A N 1
ATOM 68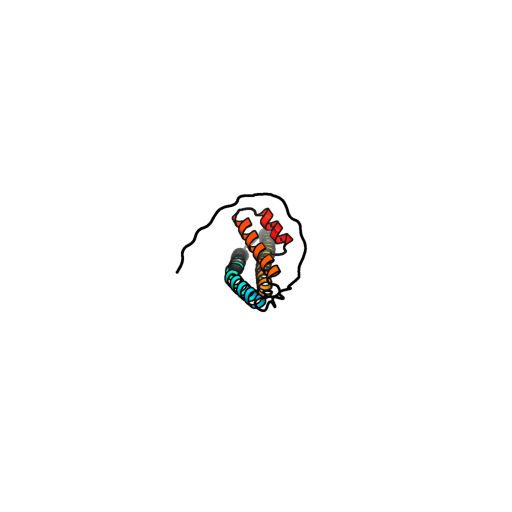9 C CA . SER A 1 92 ? -26.179 3.896 36.668 1.00 91.81 92 SER A CA 1
ATOM 690 C C . SER A 1 92 ? -26.643 3.552 35.252 1.00 91.81 92 SER A C 1
ATOM 692 O O . SER A 1 92 ? -25.839 3.411 34.328 1.00 91.81 92 SER A O 1
ATOM 694 N N . LYS A 1 93 ? -27.959 3.465 35.042 1.00 91.25 93 LYS A N 1
ATOM 695 C CA . LYS A 1 93 ? -28.531 3.230 33.709 1.00 91.25 93 LYS A CA 1
ATOM 696 C C . LYS A 1 93 ? -28.074 4.288 32.700 1.00 91.25 93 LYS A C 1
ATOM 698 O O . LYS A 1 93 ? -27.780 3.946 31.556 1.00 91.25 93 LYS A O 1
ATOM 703 N N . ASP A 1 94 ? -28.007 5.547 33.124 1.00 92.81 94 ASP A N 1
ATOM 704 C CA . ASP A 1 94 ? -27.583 6.649 32.258 1.00 92.81 94 ASP A CA 1
ATOM 705 C C . ASP A 1 94 ? -26.093 6.527 31.903 1.00 92.81 94 ASP A C 1
ATOM 707 O O . ASP A 1 94 ? -25.728 6.640 30.732 1.00 92.81 94 ASP A O 1
ATOM 711 N N . ASP A 1 95 ? -25.248 6.166 32.873 1.00 90.12 95 ASP A N 1
ATOM 712 C CA . ASP A 1 95 ? -23.813 5.934 32.660 1.00 90.12 95 ASP A CA 1
ATOM 713 C C . ASP A 1 95 ? -23.554 4.725 31.751 1.00 90.12 95 ASP A C 1
ATOM 715 O O . ASP A 1 95 ? -22.674 4.768 30.887 1.00 90.12 95 ASP A O 1
ATOM 719 N N . ALA A 1 96 ? -24.364 3.669 31.864 1.00 91.19 96 ALA A N 1
ATOM 720 C CA . ALA A 1 96 ? -24.296 2.508 30.981 1.00 91.19 96 ALA A CA 1
ATOM 721 C C . ALA A 1 96 ? -24.648 2.874 29.528 1.00 91.19 96 ALA A C 1
ATOM 723 O O . ALA A 1 96 ? -23.973 2.438 28.592 1.00 91.19 96 ALA A O 1
ATOM 724 N N . ILE A 1 97 ? -25.674 3.709 29.321 1.00 93.12 97 ILE A N 1
ATOM 725 C CA . ILE A 1 97 ? -26.054 4.202 27.988 1.00 93.12 97 ILE A CA 1
ATOM 726 C C . ILE A 1 97 ? -24.943 5.082 27.401 1.00 93.12 97 ILE A C 1
ATOM 728 O O . ILE A 1 97 ? -24.603 4.934 26.222 1.00 93.12 97 ILE A O 1
ATOM 732 N N . LEU A 1 98 ? -24.349 5.972 28.203 1.00 93.56 98 LEU A N 1
ATOM 733 C CA . LEU A 1 98 ? -23.231 6.821 27.781 1.00 93.56 98 LEU A CA 1
ATOM 734 C C . LEU A 1 98 ? -21.994 5.990 27.412 1.00 93.56 98 LEU A C 1
ATOM 736 O O . LEU A 1 98 ? -21.406 6.204 26.349 1.00 93.56 98 LEU A O 1
ATOM 740 N N . SER A 1 99 ? -21.644 5.004 28.241 1.00 92.00 99 SER A N 1
ATOM 741 C CA . SER A 1 99 ? -20.553 4.058 27.993 1.00 92.00 99 SER A CA 1
ATOM 742 C C . SER A 1 99 ? -20.753 3.289 26.684 1.00 92.00 99 SER A C 1
ATOM 744 O O . SER A 1 99 ? -19.878 3.299 25.813 1.00 92.00 99 SER A O 1
ATOM 746 N N . LEU A 1 100 ? -21.942 2.711 26.475 1.00 93.31 100 LEU A N 1
ATOM 747 C CA . LEU A 1 100 ? -22.260 1.982 25.249 1.00 93.31 100 LEU A CA 1
ATOM 748 C C . LEU A 1 100 ? -22.211 2.895 24.015 1.00 93.31 100 LEU A C 1
ATOM 750 O O . LEU A 1 100 ? -21.676 2.508 22.978 1.00 93.31 100 LEU A O 1
ATOM 754 N N . THR A 1 101 ? -22.719 4.124 24.123 1.00 95.62 101 THR A N 1
ATOM 755 C CA . THR A 1 101 ? -22.686 5.110 23.029 1.00 95.62 101 THR A CA 1
ATOM 756 C C . THR A 1 101 ? -21.249 5.497 22.664 1.00 95.62 101 THR A C 1
ATOM 758 O O . THR A 1 101 ? -20.898 5.580 21.480 1.00 95.62 101 THR A O 1
ATOM 761 N N . SER A 1 102 ? -20.393 5.685 23.671 1.00 94.62 102 SER A N 1
ATOM 762 C CA . SER A 1 102 ? -18.960 5.936 23.492 1.00 94.62 102 SER A CA 1
ATOM 763 C C . SER A 1 102 ? -18.267 4.752 22.809 1.00 94.62 102 SER A C 1
ATOM 765 O O . SER A 1 102 ? -17.559 4.930 21.813 1.00 94.62 102 SER A O 1
ATOM 767 N N . LEU A 1 103 ? -18.545 3.527 23.266 1.00 95.81 103 LEU A N 1
ATOM 768 C CA . LEU A 1 103 ? -18.003 2.299 22.689 1.00 95.81 103 LEU A CA 1
ATOM 769 C C . LEU A 1 103 ? -18.421 2.119 21.223 1.00 95.81 103 LEU A C 1
ATOM 771 O O . LEU A 1 103 ? -17.577 1.828 20.377 1.00 95.81 103 LEU A O 1
ATOM 775 N N . VAL A 1 104 ? -19.694 2.354 20.892 1.00 96.62 104 VAL A N 1
ATOM 776 C CA . VAL A 1 104 ? -20.195 2.313 19.507 1.00 96.62 104 VAL A CA 1
ATOM 777 C C . VAL A 1 104 ? -19.463 3.331 18.634 1.00 96.62 104 VAL A C 1
ATOM 779 O O . VAL A 1 104 ? -18.975 2.977 17.560 1.00 96.62 104 VAL A O 1
ATOM 782 N N . SER A 1 105 ? -19.323 4.572 19.105 1.00 96.12 105 SER A N 1
ATOM 783 C CA . SER A 1 105 ? -18.616 5.635 18.374 1.00 96.12 105 SER A CA 1
ATOM 784 C C . SER A 1 105 ? -17.155 5.259 18.107 1.00 96.12 105 SER A C 1
ATOM 786 O O . SER A 1 105 ? -16.619 5.460 17.015 1.00 96.12 105 SER A O 1
ATOM 788 N N . ARG A 1 106 ? -16.508 4.645 19.097 1.00 94.88 106 ARG A N 1
ATOM 789 C CA . ARG A 1 106 ? -15.127 4.178 19.018 1.00 94.88 106 ARG A CA 1
ATOM 790 C C . ARG A 1 106 ? -14.962 3.002 18.049 1.00 94.88 106 ARG A C 1
ATOM 792 O O . ARG A 1 106 ? -14.042 3.015 17.232 1.00 94.88 106 ARG A O 1
ATOM 799 N N . LEU A 1 107 ? -15.874 2.030 18.074 1.00 96.56 107 LEU A N 1
ATOM 800 C CA . LEU A 1 107 ? -15.901 0.907 17.129 1.00 96.56 107 LEU A CA 1
ATOM 801 C C . LEU A 1 107 ? -16.127 1.378 15.686 1.00 96.56 107 LEU A C 1
ATOM 803 O O . LEU A 1 107 ? -15.451 0.908 14.771 1.00 96.56 107 LEU A O 1
ATOM 807 N N . GLN A 1 108 ? -17.014 2.352 15.476 1.00 97.06 108 GLN A N 1
ATOM 808 C CA . GLN A 1 108 ? -17.195 2.994 14.170 1.00 97.06 108 GLN A CA 1
ATOM 809 C C . GLN A 1 108 ? -15.914 3.704 13.708 1.00 97.06 108 GLN A C 1
ATOM 811 O O . GLN A 1 108 ? -15.530 3.596 12.542 1.00 97.06 108 GLN A O 1
ATOM 816 N N . GLY A 1 109 ? -15.209 4.369 14.627 1.00 95.31 109 GLY A N 1
ATOM 817 C CA . GLY A 1 109 ? -13.902 4.968 14.360 1.00 95.31 109 GLY A CA 1
ATOM 818 C C . GLY A 1 109 ? -12.852 3.945 13.917 1.00 95.31 109 GLY A C 1
ATOM 819 O O . GLY A 1 109 ? -12.134 4.190 12.948 1.00 95.31 109 GLY A O 1
ATOM 820 N N . ILE A 1 110 ? -12.786 2.784 14.576 1.00 96.06 110 ILE A N 1
ATOM 821 C CA . ILE A 1 110 ? -11.882 1.685 14.196 1.00 96.06 110 ILE A CA 1
ATOM 822 C C . ILE A 1 110 ? -12.238 1.127 12.828 1.00 96.06 110 ILE A C 1
ATOM 824 O O . ILE A 1 110 ? -11.341 0.948 12.007 1.00 96.06 110 ILE A O 1
ATOM 828 N N . LYS A 1 111 ? -13.528 0.891 12.563 1.00 97.00 111 LYS A N 1
ATOM 829 C CA . LYS A 1 111 ? -13.996 0.427 11.255 1.00 97.00 111 LYS A CA 1
ATOM 830 C C . LYS A 1 111 ? -13.490 1.350 10.144 1.00 97.00 111 LYS A C 1
ATOM 832 O O . LYS A 1 111 ? -12.860 0.871 9.207 1.00 97.00 111 LYS A O 1
ATOM 837 N N . ARG A 1 112 ? -13.676 2.667 10.296 1.00 96.69 112 ARG A N 1
ATOM 838 C CA . ARG A 1 112 ? -13.186 3.654 9.323 1.00 96.69 112 ARG A CA 1
ATOM 839 C C . ARG A 1 112 ? -11.664 3.585 9.150 1.00 96.69 112 ARG A C 1
ATOM 841 O O . ARG A 1 112 ? -11.183 3.531 8.026 1.00 96.69 112 ARG A O 1
ATOM 848 N N . LYS A 1 113 ? -10.903 3.533 10.251 1.00 95.50 113 LYS A N 1
ATOM 849 C CA . LYS A 1 113 ? -9.431 3.422 10.201 1.00 95.50 113 LYS A CA 1
ATOM 850 C C . LYS A 1 113 ? -8.964 2.147 9.496 1.00 95.50 113 LYS A C 1
ATOM 852 O O . LYS A 1 113 ? -7.952 2.173 8.802 1.00 95.50 113 LYS A O 1
ATOM 857 N N . LEU A 1 114 ? -9.680 1.037 9.673 1.00 96.31 114 LEU A N 1
ATOM 858 C CA . LEU A 1 114 ? -9.366 -0.232 9.022 1.00 96.31 114 LEU A CA 1
ATOM 859 C C . LEU A 1 114 ? -9.646 -0.176 7.515 1.00 96.31 114 LEU A C 1
ATOM 861 O O . LEU A 1 114 ? -8.837 -0.659 6.729 1.00 96.31 114 LEU A O 1
ATOM 865 N N . GLU A 1 115 ? -10.754 0.442 7.109 1.00 97.31 115 GLU A N 1
ATOM 866 C CA . GLU A 1 115 ? -11.093 0.658 5.697 1.00 97.31 115 GLU A CA 1
ATOM 867 C C . GLU A 1 115 ? -10.064 1.571 5.008 1.00 97.31 115 GLU A C 1
ATOM 869 O O . GLU A 1 115 ? -9.540 1.223 3.949 1.00 97.31 115 GLU A O 1
ATOM 874 N N . GLU A 1 116 ? -9.702 2.691 5.640 1.00 96.25 116 GLU A N 1
ATOM 875 C CA . GLU A 1 116 ? -8.656 3.608 5.162 1.00 96.25 116 GLU A CA 1
ATOM 876 C C . GLU A 1 116 ? -7.286 2.913 5.072 1.00 96.25 116 GLU A C 1
ATOM 878 O O . GLU A 1 116 ? -6.585 3.030 4.063 1.00 96.25 116 GLU A O 1
ATOM 883 N N . GLY A 1 117 ? -6.914 2.148 6.104 1.00 96.44 117 GLY A N 1
ATOM 884 C CA . GLY A 1 117 ? -5.671 1.381 6.139 1.00 96.44 117 GLY A CA 1
ATOM 885 C C . GLY A 1 117 ? -5.611 0.316 5.043 1.00 96.44 117 GLY A C 1
ATOM 886 O O . GLY A 1 117 ? -4.626 0.244 4.306 1.00 96.44 117 GLY A O 1
ATOM 887 N N . SER A 1 118 ? -6.694 -0.446 4.872 1.00 96.62 118 SER A N 1
ATOM 888 C CA . SER A 1 118 ? -6.841 -1.444 3.808 1.00 96.62 118 SER A CA 1
ATOM 889 C C . SER A 1 118 ? -6.713 -0.809 2.425 1.00 96.62 118 SER A C 1
ATOM 891 O O . SER A 1 118 ? -5.990 -1.321 1.569 1.00 96.62 118 SER A O 1
ATOM 893 N N . HIS A 1 119 ? -7.351 0.340 2.193 1.00 97.25 119 HIS A N 1
ATOM 894 C CA . HIS A 1 119 ? -7.218 1.059 0.928 1.00 97.25 119 HIS A CA 1
ATOM 895 C C . HIS A 1 119 ? -5.766 1.495 0.668 1.00 97.25 119 HIS A C 1
ATOM 897 O O . HIS A 1 119 ? -5.237 1.276 -0.424 1.00 97.25 119 HIS A O 1
ATOM 903 N N . ALA A 1 120 ? -5.089 2.047 1.679 1.00 96.12 120 ALA A N 1
ATOM 904 C CA . ALA A 1 120 ? -3.691 2.459 1.568 1.00 96.12 120 ALA A CA 1
ATOM 905 C C . ALA A 1 120 ? -2.741 1.276 1.294 1.00 96.12 120 ALA A C 1
ATOM 907 O O . ALA A 1 120 ? -1.811 1.404 0.494 1.00 96.12 120 ALA A O 1
ATOM 908 N N . GLU A 1 121 ? -2.966 0.124 1.928 1.00 96.12 121 GLU A N 1
ATOM 909 C CA . GLU A 1 121 ? -2.196 -1.105 1.694 1.00 96.12 121 GLU A CA 1
ATOM 910 C C . GLU A 1 121 ? -2.421 -1.661 0.293 1.00 96.12 121 GLU A C 1
ATOM 912 O O . GLU A 1 121 ? -1.449 -1.949 -0.406 1.00 96.12 121 GLU A O 1
ATOM 917 N N . ASN A 1 122 ? -3.680 -1.748 -0.144 1.00 96.38 122 ASN A N 1
ATOM 918 C CA . ASN A 1 122 ? -4.032 -2.192 -1.490 1.00 96.38 122 ASN A CA 1
ATOM 919 C C . ASN A 1 122 ? -3.407 -1.295 -2.558 1.00 96.38 122 ASN A C 1
ATOM 921 O O . ASN A 1 122 ? -2.877 -1.803 -3.545 1.00 96.38 122 ASN A O 1
ATOM 925 N N . LEU A 1 123 ? -3.389 0.024 -2.340 1.00 93.88 123 LEU A N 1
ATOM 926 C CA . LEU A 1 123 ? -2.714 0.952 -3.239 1.00 93.88 123 LEU A CA 1
ATOM 927 C C . LEU A 1 123 ? -1.216 0.638 -3.336 1.00 93.88 123 LEU A C 1
ATOM 929 O O . LEU A 1 123 ? -0.697 0.487 -4.436 1.00 93.88 123 LEU A O 1
ATOM 933 N N . GLN A 1 124 ? -0.504 0.487 -2.216 1.00 94.25 124 GLN A N 1
ATOM 934 C CA . GLN A 1 124 ? 0.927 0.149 -2.262 1.00 94.25 124 GLN A CA 1
ATOM 935 C C . GLN A 1 124 ? 1.188 -1.232 -2.885 1.00 94.25 124 GLN A C 1
ATOM 937 O O . GLN A 1 124 ? 2.151 -1.392 -3.639 1.00 94.25 124 GLN A O 1
ATOM 942 N N . ALA A 1 125 ? 0.329 -2.217 -2.615 1.00 95.25 125 ALA A N 1
ATOM 943 C CA . ALA A 1 125 ? 0.409 -3.544 -3.218 1.00 95.25 125 ALA A CA 1
ATOM 944 C C . ALA A 1 125 ? 0.208 -3.487 -4.741 1.00 95.25 125 ALA A C 1
ATOM 946 O O . ALA A 1 125 ? 0.968 -4.114 -5.481 1.00 95.25 125 ALA A O 1
ATOM 947 N N . HIS A 1 126 ? -0.755 -2.690 -5.214 1.00 93.81 126 HIS A N 1
ATOM 948 C CA . HIS A 1 126 ? -0.980 -2.442 -6.637 1.00 93.81 126 HIS A CA 1
ATOM 949 C C . HIS A 1 126 ? 0.266 -1.854 -7.306 1.00 93.81 126 HIS A C 1
ATOM 951 O O . HIS A 1 126 ? 0.717 -2.374 -8.322 1.00 93.81 126 HIS A O 1
ATOM 957 N N . ARG A 1 127 ? 0.892 -0.839 -6.697 1.00 91.69 127 ARG A N 1
ATOM 958 C CA . ARG A 1 127 ? 2.136 -0.237 -7.216 1.00 91.69 127 ARG A CA 1
ATOM 959 C C . ARG A 1 127 ? 3.282 -1.243 -7.311 1.00 91.69 127 ARG A C 1
ATOM 961 O O . ARG A 1 127 ? 4.071 -1.205 -8.252 1.00 91.69 127 ARG A O 1
ATOM 968 N N . CYS A 1 128 ? 3.395 -2.148 -6.335 1.00 94.31 128 CYS A N 1
ATOM 969 C CA . CYS A 1 128 ? 4.382 -3.228 -6.386 1.00 94.31 128 CYS A CA 1
ATOM 970 C C . CYS A 1 128 ? 4.088 -4.182 -7.551 1.00 94.31 128 CYS A C 1
ATOM 972 O O . CYS A 1 128 ? 4.995 -4.513 -8.311 1.00 94.31 128 CYS A O 1
ATOM 974 N N . ARG A 1 129 ? 2.821 -4.575 -7.722 1.00 94.50 129 ARG A N 1
ATOM 975 C CA . ARG A 1 129 ? 2.378 -5.469 -8.796 1.00 94.50 129 ARG A CA 1
ATOM 976 C C . ARG A 1 129 ? 2.621 -4.870 -10.180 1.00 94.50 129 ARG A C 1
ATOM 978 O O . ARG A 1 129 ? 3.297 -5.498 -10.976 1.00 94.50 129 ARG A O 1
ATOM 985 N N . ALA A 1 130 ? 2.233 -3.617 -10.410 1.00 92.50 130 ALA A N 1
ATOM 986 C CA . ALA A 1 130 ? 2.466 -2.922 -11.680 1.00 92.50 130 ALA A CA 1
ATOM 987 C C . ALA A 1 130 ? 3.957 -2.856 -12.078 1.00 92.50 130 ALA A C 1
ATOM 989 O O . ALA A 1 130 ? 4.310 -2.810 -13.260 1.00 92.50 130 ALA A O 1
ATOM 990 N N . ARG A 1 131 ? 4.869 -2.843 -11.098 1.00 93.12 131 ARG A N 1
ATOM 991 C CA . ARG A 1 131 ? 6.314 -2.903 -11.363 1.00 93.12 131 ARG A CA 1
ATOM 992 C C . ARG A 1 131 ? 6.798 -4.311 -11.671 1.00 93.12 131 ARG A C 1
ATOM 994 O O . ARG A 1 131 ? 7.639 -4.448 -12.551 1.00 93.12 131 ARG A O 1
ATOM 1001 N N . LEU A 1 132 ? 6.268 -5.321 -10.985 1.00 94.19 132 LEU A N 1
ATOM 1002 C CA . LEU A 1 132 ? 6.565 -6.723 -11.277 1.00 94.19 132 LEU A CA 1
ATOM 1003 C C . LEU A 1 132 ? 6.034 -7.131 -12.652 1.00 94.19 132 LEU A C 1
ATOM 1005 O O . LEU A 1 132 ? 6.793 -7.694 -13.425 1.00 94.19 132 LEU A O 1
ATOM 1009 N N . ASP A 1 133 ? 4.801 -6.763 -12.992 1.00 93.75 133 ASP A N 1
ATOM 1010 C CA . ASP A 1 133 ? 4.193 -7.071 -14.290 1.00 93.75 133 ASP A CA 1
ATOM 1011 C C . ASP A 1 133 ? 4.988 -6.421 -15.437 1.00 93.75 133 ASP A C 1
ATOM 1013 O O . ASP A 1 133 ? 5.262 -7.040 -16.462 1.00 93.75 133 ASP A O 1
ATOM 1017 N N . HIS A 1 134 ? 5.443 -5.174 -15.249 1.00 93.81 134 HIS A N 1
ATOM 1018 C CA . HIS A 1 134 ? 6.327 -4.523 -16.222 1.00 93.81 134 HIS A CA 1
ATOM 1019 C C . HIS A 1 134 ? 7.699 -5.204 -16.312 1.00 93.81 134 HIS A C 1
ATOM 1021 O O . HIS A 1 134 ? 8.241 -5.326 -17.408 1.00 93.81 134 HIS A O 1
ATOM 1027 N N . LEU A 1 135 ? 8.264 -5.669 -15.196 1.00 93.81 135 LEU A N 1
ATOM 1028 C CA . LEU A 1 135 ? 9.518 -6.421 -15.216 1.00 93.81 135 LEU A CA 1
ATOM 1029 C C . LEU A 1 135 ? 9.366 -7.770 -15.936 1.00 93.81 135 LEU A C 1
ATOM 1031 O O . LEU A 1 135 ? 10.261 -8.147 -16.682 1.00 93.81 135 LEU A O 1
ATOM 1035 N N . ASP A 1 136 ? 8.242 -8.457 -15.745 1.00 94.00 136 ASP A N 1
ATOM 1036 C CA . ASP A 1 136 ? 7.934 -9.738 -16.393 1.00 94.00 136 ASP A CA 1
ATOM 1037 C C . ASP A 1 136 ? 7.720 -9.577 -17.909 1.00 94.00 136 ASP A C 1
ATOM 1039 O O . ASP A 1 136 ? 8.087 -10.441 -18.695 1.00 94.00 136 ASP A O 1
ATOM 1043 N N . SER A 1 137 ? 7.230 -8.409 -18.346 1.00 93.50 137 SER A N 1
ATOM 1044 C CA . SER A 1 137 ? 7.087 -8.060 -19.770 1.00 93.50 137 SER A CA 1
ATOM 1045 C C . SER A 1 137 ? 8.405 -7.745 -20.504 1.00 93.50 137 SER A C 1
ATOM 1047 O O . SER A 1 137 ? 8.381 -7.319 -21.660 1.00 93.50 137 SER A O 1
ATOM 1049 N N . ALA A 1 138 ? 9.556 -7.871 -19.835 1.00 93.19 138 ALA A N 1
ATOM 1050 C CA . ALA A 1 138 ? 10.851 -7.509 -20.394 1.00 93.19 138 ALA A CA 1
ATOM 1051 C C . ALA A 1 138 ? 11.294 -8.492 -21.490 1.00 93.19 138 ALA A C 1
ATOM 1053 O O . ALA A 1 138 ? 11.641 -9.637 -21.212 1.00 93.19 138 ALA A O 1
ATOM 1054 N N . ASP A 1 139 ? 11.349 -8.009 -22.731 1.00 91.75 139 ASP A N 1
ATOM 1055 C CA . ASP A 1 139 ? 11.733 -8.805 -23.898 1.00 91.75 139 ASP A CA 1
ATOM 1056 C C . ASP A 1 139 ? 12.610 -7.993 -24.869 1.00 91.75 139 ASP A C 1
ATOM 1058 O O . ASP A 1 139 ? 12.509 -6.766 -24.964 1.00 91.75 139 ASP A O 1
ATOM 1062 N N . ALA A 1 140 ? 13.490 -8.674 -25.603 1.00 89.50 140 ALA A N 1
ATOM 1063 C CA . ALA A 1 140 ? 14.357 -8.082 -26.615 1.00 89.50 140 ALA A CA 1
ATOM 1064 C C . ALA A 1 140 ? 13.559 -7.521 -27.806 1.00 89.50 140 ALA A C 1
ATOM 1066 O O . ALA A 1 140 ? 13.998 -6.548 -28.432 1.00 89.50 140 ALA A O 1
ATOM 1067 N N . GLU A 1 141 ? 12.390 -8.099 -28.103 1.00 90.56 141 GLU A N 1
ATOM 1068 C CA . GLU A 1 141 ? 11.476 -7.606 -29.138 1.00 90.56 141 GLU A CA 1
ATOM 1069 C C . GLU A 1 141 ? 10.787 -6.305 -28.709 1.00 90.56 141 GLU A C 1
ATOM 1071 O O . GLU A 1 141 ? 10.752 -5.352 -29.490 1.00 90.56 141 GLU A O 1
ATOM 1076 N N . ASN A 1 142 ? 10.360 -6.211 -27.441 1.00 90.94 142 ASN A N 1
ATOM 1077 C CA . ASN A 1 142 ? 9.694 -5.026 -26.887 1.00 90.94 142 ASN A CA 1
ATOM 1078 C C . ASN A 1 142 ? 10.620 -4.053 -26.124 1.00 90.94 142 ASN A C 1
ATOM 1080 O O . ASN A 1 142 ? 10.193 -3.236 -25.301 1.00 90.94 142 ASN A O 1
ATOM 1084 N N . LEU A 1 143 ? 11.925 -4.111 -26.387 1.00 92.12 143 LEU A N 1
ATOM 1085 C CA . LEU A 1 143 ? 12.918 -3.383 -25.598 1.00 92.12 143 LEU A CA 1
ATOM 1086 C C . LEU A 1 143 ? 12.705 -1.856 -25.608 1.00 92.12 143 LEU A C 1
ATOM 1088 O O . LEU A 1 143 ? 13.042 -1.177 -24.638 1.00 92.12 143 LEU A O 1
ATOM 1092 N N . SER A 1 144 ? 12.165 -1.293 -26.693 1.00 92.56 144 SER A N 1
ATOM 1093 C CA . SER A 1 144 ? 11.946 0.155 -26.810 1.00 92.56 144 SER A CA 1
ATOM 1094 C C . SER A 1 144 ? 10.819 0.650 -25.900 1.00 92.56 144 SER A C 1
ATOM 1096 O O . SER A 1 144 ? 11.029 1.597 -25.136 1.00 92.56 144 SER A O 1
ATOM 1098 N N . GLU A 1 145 ? 9.653 -0.001 -25.921 1.00 93.31 145 GLU A N 1
ATOM 1099 C CA . GLU A 1 145 ? 8.518 0.386 -25.074 1.00 93.31 145 GLU A CA 1
ATOM 1100 C C . GLU A 1 145 ? 8.821 0.101 -23.606 1.00 93.31 145 GLU A C 1
ATOM 1102 O O . GLU A 1 145 ? 8.568 0.942 -22.737 1.00 93.31 145 GLU A O 1
ATOM 1107 N N . TRP A 1 146 ? 9.458 -1.042 -23.334 1.00 94.81 146 TRP A N 1
ATOM 1108 C CA . TRP A 1 146 ? 9.884 -1.401 -21.991 1.00 94.81 146 TRP A CA 1
ATOM 1109 C C . TRP A 1 146 ? 10.827 -0.339 -21.401 1.00 94.81 146 TRP A C 1
ATOM 1111 O O . TRP A 1 146 ? 10.611 0.143 -20.283 1.00 94.81 146 TRP A O 1
ATOM 1121 N N . ASN A 1 147 ? 11.813 0.117 -22.186 1.00 94.06 147 ASN A N 1
ATOM 1122 C CA . ASN A 1 147 ? 12.706 1.207 -21.791 1.00 94.06 147 ASN A CA 1
ATOM 1123 C C . ASN A 1 147 ? 11.990 2.556 -21.665 1.00 94.06 147 ASN A C 1
ATOM 1125 O O . ASN A 1 147 ? 12.366 3.357 -20.811 1.00 94.06 147 ASN A O 1
ATOM 1129 N N . ASN A 1 148 ? 10.961 2.826 -22.471 1.00 94.81 148 ASN A N 1
ATOM 1130 C CA . ASN A 1 148 ? 10.172 4.052 -22.355 1.00 94.81 148 ASN A CA 1
ATOM 1131 C C . ASN A 1 148 ? 9.454 4.128 -20.999 1.00 94.81 148 ASN A C 1
ATOM 1133 O O . ASN A 1 148 ? 9.539 5.147 -20.311 1.00 94.81 148 ASN A O 1
ATOM 1137 N N . VAL A 1 149 ? 8.805 3.038 -20.577 1.00 94.44 149 VAL A N 1
ATOM 1138 C CA . VAL A 1 149 ? 8.159 2.936 -19.256 1.00 94.44 149 VAL A CA 1
ATOM 1139 C C . VAL A 1 149 ? 9.190 3.083 -18.137 1.00 94.44 149 VAL A C 1
ATOM 1141 O O . VAL A 1 149 ? 8.986 3.856 -17.196 1.00 94.44 149 VAL A O 1
ATOM 1144 N N . ARG A 1 150 ? 10.337 2.406 -18.261 1.00 94.38 150 ARG A N 1
ATOM 1145 C CA . ARG A 1 150 ? 11.454 2.522 -17.316 1.00 94.38 150 ARG A CA 1
ATOM 1146 C C . ARG A 1 150 ? 11.959 3.962 -17.189 1.00 94.38 150 ARG A C 1
ATOM 1148 O O . ARG A 1 150 ? 12.124 4.464 -16.079 1.00 94.38 150 ARG A O 1
ATOM 1155 N N . LEU A 1 151 ? 12.160 4.652 -18.310 1.00 94.69 151 LEU A N 1
ATOM 1156 C CA . LEU A 1 151 ? 12.600 6.046 -18.336 1.00 94.69 151 LEU A CA 1
ATOM 1157 C C . LEU A 1 151 ? 11.578 6.973 -17.674 1.00 94.69 151 LEU A C 1
ATOM 1159 O O . LEU A 1 151 ? 11.960 7.833 -16.885 1.00 94.69 151 LEU A O 1
ATOM 1163 N N . LYS A 1 152 ? 10.281 6.782 -17.935 1.00 95.19 152 LYS A N 1
ATOM 1164 C CA . LYS A 1 152 ? 9.227 7.559 -17.270 1.00 95.19 152 LYS A CA 1
ATOM 1165 C C . LYS A 1 152 ? 9.268 7.370 -15.752 1.00 95.19 152 LYS A C 1
ATOM 1167 O O . LYS A 1 152 ? 9.159 8.352 -15.026 1.00 95.19 152 LYS A O 1
ATOM 1172 N N . ARG A 1 153 ? 9.508 6.149 -15.257 1.00 92.88 153 ARG A N 1
ATOM 1173 C CA . ARG A 1 153 ? 9.686 5.888 -13.814 1.00 92.88 153 ARG A CA 1
ATOM 1174 C C . ARG A 1 153 ? 10.909 6.606 -13.236 1.00 92.88 153 ARG A C 1
ATOM 1176 O O . ARG A 1 153 ? 10.806 7.183 -12.156 1.00 92.88 153 ARG A O 1
ATOM 1183 N N . ILE A 1 154 ? 12.034 6.618 -13.957 1.00 93.75 154 ILE A N 1
ATOM 1184 C CA . ILE A 1 154 ? 13.234 7.389 -13.581 1.00 93.75 154 ILE A CA 1
ATOM 1185 C C . ILE A 1 154 ? 12.912 8.882 -13.501 1.00 93.75 154 ILE A C 1
ATOM 1187 O O . ILE A 1 154 ? 13.292 9.551 -12.543 1.00 93.75 154 ILE A O 1
ATOM 1191 N N . LEU A 1 155 ? 12.193 9.400 -14.493 1.00 95.69 155 LEU A N 1
ATOM 1192 C CA . LEU A 1 155 ? 11.841 10.809 -14.564 1.00 95.69 155 LEU A CA 1
ATOM 1193 C C . LEU A 1 155 ? 10.897 11.214 -13.423 1.00 95.69 155 LEU A C 1
ATOM 1195 O O . LEU A 1 155 ? 11.122 12.244 -12.796 1.00 95.69 155 LEU A O 1
ATOM 1199 N N . VAL A 1 156 ? 9.907 10.381 -13.085 1.00 94.25 156 VAL A N 1
ATOM 1200 C CA . VAL A 1 156 ? 9.033 10.594 -11.917 1.00 94.25 156 VAL A CA 1
ATOM 1201 C C . VAL A 1 156 ? 9.840 10.644 -10.613 1.00 94.25 156 VAL A C 1
ATOM 1203 O O . VAL A 1 156 ? 9.608 11.536 -9.792 1.00 94.25 156 VAL A O 1
ATOM 1206 N N . ASP A 1 157 ? 10.802 9.735 -10.414 1.00 91.75 157 ASP A N 1
ATOM 1207 C CA . ASP A 1 157 ? 11.682 9.748 -9.231 1.00 91.75 157 ASP A CA 1
ATOM 1208 C C . ASP A 1 157 ? 12.536 11.023 -9.182 1.00 91.75 157 ASP A C 1
ATOM 1210 O O . ASP A 1 157 ? 12.580 11.704 -8.156 1.00 91.75 157 ASP A O 1
ATOM 1214 N N . TYR A 1 158 ? 13.142 11.404 -10.310 1.00 95.00 158 TYR A N 1
ATOM 1215 C CA . TYR A 1 158 ? 13.913 12.641 -10.428 1.00 95.00 158 TYR A CA 1
ATOM 1216 C C . TYR A 1 158 ? 13.069 13.874 -10.083 1.00 95.00 158 TYR A C 1
ATOM 1218 O O . TYR A 1 158 ? 13.454 14.678 -9.236 1.00 95.00 158 TYR A O 1
ATOM 1226 N N . MET A 1 159 ? 11.889 14.004 -10.688 1.00 96.31 159 MET A N 1
ATOM 1227 C CA . MET A 1 159 ? 10.984 15.128 -10.457 1.00 96.31 159 MET A CA 1
ATOM 1228 C C . MET A 1 159 ? 10.531 15.197 -8.998 1.00 96.31 159 MET A C 1
ATOM 1230 O O . MET A 1 159 ? 10.491 16.283 -8.426 1.00 96.31 159 MET A O 1
ATOM 1234 N N . SER A 1 160 ? 10.279 14.048 -8.368 1.00 92.25 160 SER A N 1
ATOM 1235 C CA . SER A 1 160 ? 9.923 13.978 -6.946 1.00 92.25 160 SER A CA 1
ATOM 1236 C C . SER A 1 160 ? 11.065 14.459 -6.042 1.00 92.25 160 SER A C 1
ATOM 1238 O O . SER A 1 160 ? 10.822 15.195 -5.091 1.00 92.25 160 SER A O 1
ATOM 1240 N N . ARG A 1 161 ? 12.323 14.112 -6.352 1.00 94.62 161 ARG A N 1
ATOM 1241 C CA . ARG A 1 161 ? 13.507 14.590 -5.605 1.00 94.62 161 ARG A CA 1
ATOM 1242 C C . ARG A 1 161 ? 13.768 16.080 -5.800 1.00 94.62 161 ARG A C 1
ATOM 1244 O O . ARG A 1 161 ? 14.218 16.747 -4.875 1.00 94.62 161 ARG A O 1
ATOM 1251 N N . MET A 1 162 ? 13.459 16.598 -6.985 1.00 97.19 162 MET A N 1
ATOM 1252 C CA . MET A 1 162 ? 13.595 18.017 -7.321 1.00 97.19 162 MET A CA 1
ATOM 1253 C C . MET A 1 162 ? 12.382 18.861 -6.898 1.00 97.19 162 MET A C 1
ATOM 1255 O O . MET A 1 162 ? 12.308 20.037 -7.237 1.00 97.19 162 MET A O 1
ATOM 1259 N N . SER A 1 163 ? 11.448 18.288 -6.129 1.00 96.81 163 SER A N 1
ATOM 1260 C CA . SER A 1 163 ? 10.225 18.949 -5.646 1.00 96.81 163 SER A CA 1
ATOM 1261 C C . SER A 1 163 ? 9.231 19.376 -6.737 1.00 96.81 163 SER A C 1
ATOM 1263 O O . SER A 1 163 ? 8.341 20.187 -6.492 1.00 96.81 163 SER A O 1
ATOM 1265 N N . TYR A 1 164 ? 9.313 18.789 -7.931 1.00 97.12 164 TYR A N 1
ATOM 1266 C CA . TYR A 1 164 ? 8.336 18.958 -9.011 1.00 97.12 164 TYR A CA 1
ATOM 1267 C C . TYR A 1 164 ? 7.172 17.961 -8.874 1.00 97.12 164 TYR A C 1
ATOM 1269 O O . TYR A 1 164 ? 6.902 17.176 -9.786 1.00 97.12 164 TYR A O 1
ATOM 1277 N N . TYR A 1 165 ? 6.493 17.968 -7.723 1.00 96.00 165 TYR A N 1
ATOM 1278 C CA . TYR A 1 165 ? 5.490 16.957 -7.363 1.00 96.00 165 TYR A CA 1
ATOM 1279 C C . TYR A 1 165 ? 4.293 16.915 -8.317 1.00 96.00 165 TYR A C 1
ATOM 1281 O O . TYR A 1 165 ? 3.914 15.834 -8.761 1.00 96.00 165 TYR A O 1
ATOM 1289 N N . ASP A 1 166 ? 3.746 18.071 -8.696 1.00 96.94 166 ASP A N 1
ATOM 1290 C CA . ASP A 1 166 ? 2.579 18.139 -9.587 1.00 96.94 166 ASP A CA 1
ATOM 1291 C C . ASP A 1 166 ? 2.882 17.536 -10.958 1.00 96.94 166 ASP A C 1
ATOM 1293 O O . ASP A 1 166 ? 2.098 16.776 -11.525 1.00 96.94 166 ASP A O 1
ATOM 1297 N N . SER A 1 167 ? 4.055 17.859 -11.498 1.00 97.00 167 SER A N 1
ATOM 1298 C CA . SER A 1 167 ? 4.490 17.353 -12.793 1.00 97.00 167 SER A CA 1
ATOM 1299 C C . SER A 1 167 ? 4.824 15.856 -12.714 1.00 97.00 167 SER A C 1
ATOM 1301 O O . SER A 1 167 ? 4.492 15.113 -13.637 1.00 97.00 167 SER A O 1
ATOM 1303 N N . ALA A 1 168 ? 5.424 15.394 -11.608 1.00 95.25 168 ALA A N 1
ATOM 1304 C CA . ALA A 1 168 ? 5.681 13.973 -11.364 1.00 95.25 168 ALA A CA 1
ATOM 1305 C C . ALA A 1 168 ? 4.370 13.173 -11.298 1.00 95.25 168 ALA A C 1
ATOM 1307 O O . ALA A 1 168 ? 4.257 12.113 -11.914 1.00 95.25 168 ALA A O 1
ATOM 1308 N N . MET A 1 169 ? 3.365 13.714 -10.604 1.00 93.94 169 MET A N 1
ATOM 1309 C CA . MET A 1 169 ? 2.032 13.128 -10.477 1.00 93.94 169 MET A CA 1
ATOM 1310 C C . MET A 1 169 ? 1.336 13.029 -11.839 1.00 93.94 169 MET A C 1
ATOM 1312 O O . MET A 1 169 ? 0.935 11.937 -12.239 1.00 93.94 169 MET A O 1
ATOM 1316 N N . LYS A 1 170 ? 1.301 14.125 -12.608 1.00 96.12 170 LYS A N 1
ATOM 1317 C CA . LYS A 1 170 ? 0.711 14.145 -13.958 1.00 96.12 170 LYS A CA 1
ATOM 1318 C C . LYS A 1 170 ? 1.381 13.156 -14.911 1.00 96.12 170 LYS A C 1
ATOM 1320 O O . LYS A 1 170 ? 0.698 12.498 -15.696 1.00 96.12 170 LYS A O 1
ATOM 1325 N N . LEU A 1 171 ? 2.710 13.030 -14.864 1.00 95.69 171 LEU A N 1
ATOM 1326 C CA . LEU A 1 171 ? 3.434 12.057 -15.685 1.00 95.69 171 LEU A CA 1
ATOM 1327 C C . LEU A 1 171 ? 3.078 10.618 -15.289 1.00 95.69 171 LEU A C 1
ATOM 1329 O O . LEU A 1 171 ? 2.850 9.783 -16.164 1.00 95.69 171 LEU A O 1
ATOM 1333 N N . ALA A 1 172 ? 3.003 10.338 -13.985 1.00 92.81 172 ALA A N 1
ATOM 1334 C CA . ALA A 1 172 ? 2.651 9.017 -13.482 1.00 92.81 172 ALA A CA 1
ATOM 1335 C C . ALA A 1 172 ? 1.224 8.601 -13.879 1.00 92.81 172 ALA A C 1
ATOM 1337 O O . ALA A 1 172 ? 1.016 7.460 -14.289 1.00 92.81 172 ALA A O 1
ATOM 1338 N N . GLU A 1 173 ? 0.270 9.533 -13.810 1.00 92.62 173 GLU A N 1
ATOM 1339 C CA . GLU A 1 173 ? -1.134 9.326 -14.191 1.00 92.62 173 GLU A CA 1
ATOM 1340 C C . GLU A 1 173 ? -1.303 9.148 -15.699 1.00 92.62 173 GLU A C 1
ATOM 1342 O O . GLU A 1 173 ? -1.836 8.136 -16.148 1.00 92.62 173 GLU A O 1
ATOM 1347 N N . SER A 1 174 ? -0.792 10.090 -16.496 1.00 94.06 174 SER A N 1
ATOM 1348 C CA . SER A 1 174 ? -0.912 10.046 -17.962 1.00 94.06 174 SER A CA 1
ATOM 1349 C C . SER A 1 174 ? -0.215 8.840 -18.591 1.00 94.06 174 SER A C 1
ATOM 1351 O O . SER A 1 174 ? -0.615 8.386 -19.660 1.00 94.06 174 SER A O 1
ATOM 1353 N N . SER A 1 175 ? 0.823 8.314 -17.935 1.00 88.50 175 SER A N 1
ATOM 1354 C CA . SER A 1 175 ? 1.546 7.127 -18.395 1.00 88.50 175 SER A CA 1
ATOM 1355 C C . SER A 1 175 ? 1.067 5.825 -17.750 1.00 88.50 175 SER A C 1
ATOM 1357 O O . SER A 1 175 ? 1.608 4.778 -18.094 1.00 88.50 175 SER A O 1
ATOM 1359 N N . ASN A 1 176 ? 0.095 5.874 -16.832 1.00 87.12 176 ASN A N 1
ATOM 1360 C CA . ASN A 1 176 ? -0.404 4.725 -16.074 1.00 87.12 176 ASN A CA 1
ATOM 1361 C C . ASN A 1 176 ? 0.717 3.899 -15.398 1.00 87.12 176 ASN A C 1
ATOM 1363 O O . ASN A 1 176 ? 0.753 2.674 -15.486 1.00 87.12 176 ASN A O 1
ATOM 1367 N N . ILE A 1 177 ? 1.674 4.581 -14.754 1.00 86.06 177 ILE A N 1
ATOM 1368 C CA . ILE A 1 177 ? 2.857 3.964 -14.112 1.00 86.06 177 ILE A CA 1
ATOM 1369 C C . ILE A 1 177 ? 2.881 4.129 -12.585 1.00 86.06 177 ILE A C 1
ATOM 1371 O O . ILE A 1 177 ? 3.961 4.057 -11.986 1.00 86.06 177 ILE A O 1
ATOM 1375 N N . GLN A 1 178 ? 1.724 4.402 -11.975 1.00 73.94 178 GLN A N 1
ATOM 1376 C CA . GLN A 1 178 ? 1.599 4.600 -10.528 1.00 73.94 178 GLN A CA 1
ATOM 1377 C C . GLN A 1 178 ? 1.964 3.350 -9.723 1.00 73.94 178 GLN A C 1
ATOM 137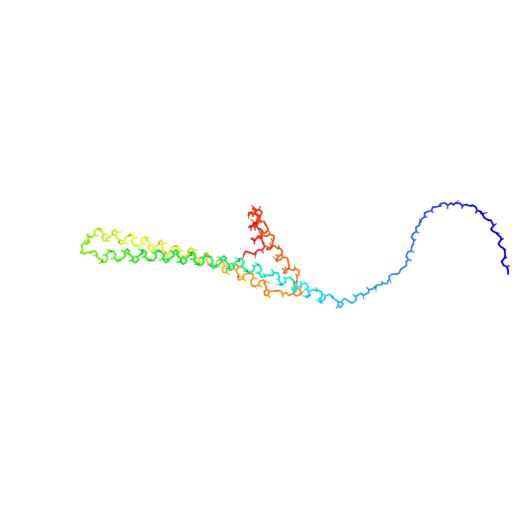9 O O . GLN A 1 178 ? 1.425 2.256 -10.002 1.00 73.94 178 GLN A O 1
#

Organism: NCBI:txid34288

Secondary structure (DSSP, 8-state):
--------------------------------SHHHHHHHHHHHHHTTTHHHHHHHHHHHHHHHHHHHHHHHHHHHHHHHHHHHHHT-SS--HHHHHHHHHHHHHHHHHHHHHHHHHHHHHHHHHHHHHHHHHHHHT--SSSHHHHHHHHHHHHHHHHHHHTT-HHHHHHHHHHTT--

Radius of gyration: 37.02 Å; chains: 1; bounding box: 102×40×108 Å

Foldseek 3Di:
DDDDDDDDDDDDDDDDDDDDDDDDDPPPPPPPPLLVVLVVVLVVVLVVLVVVLVPLVVVLVVLVVVLVVVLVVLVVVLVVLVVVVVPDPDDDPVNVVVSVVVSVVSVVVSVVSNVVSVVSNVVSVVLNVLSVVLSVVRDSVCSVVSVVLVVLSVVLVVCVVVVVPVVSVVSCVVVVND